Protein 6Q67 (pdb70)

Radius of gyration: 14.57 Å; Cα contacts (8 Å, |Δi|>4): 370; chains: 2; bounding box: 32×36×37 Å

Sequence (154 aa):
PVIAAPSMWTRPQIRDFKEKIRQDSDSVITVGRGEVVTVRVPTHEEGSYLFWEFATDNYDIGFGVYFEWTKPVLDEIVPVYRRDCHEEVYAGSHQYPGRGVYLLKFDNSYSLWRSKSVYYRVYYTRGLTIEAEPTELSYQDALEMLAESKPVST

InterPro domains:
  IPR009038 GOLD domain [PF13897] (240-371)
  IPR009038 GOLD domain [PS50866] (227-370)
  IPR036598 GOLD domain superfamily [SSF101576] (232-371)
  IPR052269 Golgi apparatus maintenance and PI4KB interaction protein [PTHR22973] (1-372)

Secondary structure (DSSP, 8-state):
---PPPEEEEES-HHHHHHHHHTSGGGEEEEPTT-EEEEEEEPPTT-SEEEEEEEESSS-EEEEEEEEE----EEEEEEEEEE-TTTSEEEEEEE--SSEEEEEEEE-TT-SS--EEEEEEEEEE-/--EEE---EE--HHHHHHHHTT-EEE--

Foldseek 3Di:
DDFDAKFKDWDQDQVVLQVVLVVDPVQKDKADALGKDKDKAWDDPQFFKKKKKKAWAPAWWWKFKWWFPVVTDIDGRGDTDTDHRNRIMMMIMTTDPDGTIMIIMTHNNVGHPDMIMMGMDMDGHD/DDDDDDDDDDDDPVNVVVCPVVDDDDDD

Organism: Sus scrofa (NCBI:txid9823)

Structure (mmCIF, N/CA/C/O backbone):
data_6Q67
#
_entry.id   6Q67
#
_cell.length_a   55.390
_cell.length_b   55.390
_cell.length_c   169.540
_cell.angle_alpha   90.00
_cell.angle_beta   90.00
_cell.angle_gamma   120.00
#
_symmetry.space_group_name_H-M   'P 31 2 1'
#
loop_
_entity.id
_entity.type
_entity.pdbx_description
1 polymer 'Peripherial benzodiazepine receptor associated protein'
2 polymer 3A
3 non-polymer beta-D-glucopyranose
#
loop_
_atom_site.group_PDB
_atom_site.id
_atom_site.type_symbol
_atom_site.label_atom_id
_atom_site.label_alt_id
_atom_site.label_comp_id
_atom_site.label_asym_id
_atom_site.label_entity_id
_atom_site.label_seq_id
_atom_site.pdbx_PDB_ins_code
_atom_site.Cartn_x
_atom_site.Cartn_y
_atom_site.Cartn_z
_atom_site.occupancy
_atom_site.B_iso_or_equiv
_atom_site.auth_seq_id
_atom_site.auth_comp_id
_atom_site.auth_asym_id
_atom_site.auth_atom_id
_atom_site.pdbx_PDB_model_num
ATOM 1 N N . PRO A 1 5 ? 21.070 7.194 23.671 1.00 114.57 367 PRO A N 1
ATOM 2 C CA . PRO A 1 5 ? 20.682 7.904 22.449 1.00 105.01 367 PRO A CA 1
ATOM 3 C C . PRO A 1 5 ? 21.564 9.125 22.141 1.00 104.66 367 PRO A C 1
ATOM 4 O O . PRO A 1 5 ? 22.454 9.462 22.922 1.00 102.94 367 PRO A O 1
ATOM 8 N N . VAL A 1 6 ? 21.334 9.752 20.989 1.00 100.82 368 VAL A N 1
ATOM 9 C CA . VAL A 1 6 ? 22.007 11.007 20.639 1.00 107.94 368 VAL A CA 1
ATOM 10 C C . VAL A 1 6 ? 21.089 11.876 19.778 1.00 98.73 368 VAL A C 1
ATOM 11 O O . VAL A 1 6 ? 20.348 11.369 18.938 1.00 96.34 368 VAL A O 1
ATOM 15 N N . ILE A 1 7 ? 21.146 13.185 19.990 1.00 93.05 369 ILE A N 1
ATOM 16 C CA . ILE A 1 7 ? 20.164 14.079 19.404 1.00 77.23 369 ILE A CA 1
ATOM 17 C C . ILE A 1 7 ? 20.821 15.073 18.463 1.00 82.60 369 ILE A C 1
ATOM 18 O O . ILE A 1 7 ? 21.875 15.640 18.762 1.00 77.32 369 ILE A O 1
ATOM 23 N N . ALA A 1 8 ? 20.187 15.271 17.314 1.00 74.56 370 ALA A N 1
ATOM 24 C CA . ALA A 1 8 ? 20.665 16.237 16.352 1.00 70.93 370 ALA A CA 1
ATOM 25 C C . ALA A 1 8 ? 20.176 17.609 16.747 1.00 73.66 370 ALA A C 1
ATOM 26 O O . ALA A 1 8 ? 19.091 17.748 17.317 1.00 68.82 370 ALA A O 1
ATOM 28 N N . ALA A 1 9 ? 20.977 18.622 16.449 1.00 66.73 371 ALA A N 1
ATOM 29 C CA . ALA A 1 9 ? 20.556 19.992 16.679 1.00 72.86 371 ALA A CA 1
ATOM 30 C C . ALA A 1 9 ? 19.392 20.333 15.746 1.00 74.60 371 ALA A C 1
ATOM 31 O O . ALA A 1 9 ? 19.328 19.831 14.621 1.00 72.44 371 ALA A O 1
ATOM 33 N N . PRO A 1 10 ? 18.440 21.148 16.227 1.00 72.74 372 PRO A N 1
ATOM 34 C CA . PRO A 1 10 ? 17.355 21.617 15.370 1.00 61.33 372 PRO A CA 1
ATOM 35 C C . PRO A 1 10 ? 17.836 22.720 14.463 1.00 64.01 372 PRO A C 1
ATOM 36 O O . PRO A 1 10 ? 18.913 23.265 14.696 1.00 60.64 372 PRO A O 1
ATOM 40 N N . SER A 1 11 ? 17.064 23.022 13.429 1.00 62.04 373 SER A N 1
ATOM 41 C CA . SER A 1 11 ? 17.341 24.179 12.592 1.00 57.63 373 SER A CA 1
ATOM 42 C C . SER A 1 11 ? 16.152 25.128 12.646 1.00 61.68 373 SER A C 1
ATOM 43 O O . SER A 1 11 ? 14.999 24.699 12.563 1.00 63.45 373 SER A O 1
ATOM 46 N N . MET A 1 12 ? 16.449 26.413 12.817 1.00 56.21 374 MET A N 1
ATOM 47 C CA . MET A 1 12 ? 15.428 27.441 12.991 1.00 64.22 374 MET A CA 1
ATOM 48 C C . MET A 1 12 ? 15.775 28.676 12.178 1.00 62.31 374 MET A C 1
ATOM 49 O O . MET A 1 12 ? 16.935 29.080 12.115 1.00 66.10 374 MET A O 1
ATOM 54 N N . TRP A 1 13 ? 14.756 29.289 11.586 1.00 57.99 375 TRP A N 1
ATOM 55 C CA . TRP A 1 13 ? 14.937 30.459 10.742 1.00 77.63 375 TRP A CA 1
ATOM 56 C C . TRP A 1 13 ? 13.656 31.271 10.807 1.00 73.90 375 TRP A C 1
ATOM 57 O O . TRP A 1 13 ? 12.614 30.755 11.216 1.00 71.26 375 TRP A O 1
ATOM 68 N N . THR A 1 14 ? 13.743 32.531 10.398 1.00 74.84 376 THR A N 1
ATOM 69 C CA . THR A 1 14 ? 12.582 33.392 10.279 1.00 69.58 376 THR A CA 1
ATOM 70 C C . THR A 1 14 ? 12.375 33.769 8.826 1.00 77.62 376 THR A C 1
ATOM 71 O O . THR A 1 14 ? 13.305 33.702 8.019 1.00 76.14 376 THR A O 1
ATOM 75 N N . ARG A 1 15 ? 11.149 34.147 8.492 1.00 69.97 377 ARG A N 1
ATOM 76 C CA . ARG A 1 15 ? 10.885 34.731 7.196 1.00 81.93 377 ARG A CA 1
ATOM 77 C C . ARG A 1 15 ? 9.893 35.891 7.322 1.00 88.12 377 ARG A C 1
ATOM 78 O O . ARG A 1 15 ? 9.082 35.926 8.253 1.00 76.73 377 ARG A O 1
ATOM 86 N N . PRO A 1 16 ? 9.984 36.862 6.395 1.00 90.90 378 PRO A N 1
ATOM 87 C CA . PRO A 1 16 ? 9.257 38.129 6.516 1.00 78.83 378 PRO A CA 1
ATOM 88 C C . PRO A 1 16 ? 7.740 38.111 6.252 1.00 77.80 378 PRO A C 1
ATOM 89 O O . PRO A 1 16 ? 7.107 39.067 6.698 1.00 74.44 378 PRO A O 1
ATOM 93 N N . GLN A 1 17 ? 7.145 37.120 5.581 1.00 76.17 379 GLN A N 1
ATOM 94 C CA . GLN A 1 17 ? 5.792 37.381 5.077 1.00 84.61 379 GLN A CA 1
ATOM 95 C C . GLN A 1 17 ? 4.759 36.837 6.035 1.00 76.55 379 GLN A C 1
ATOM 96 O O . GLN A 1 17 ? 4.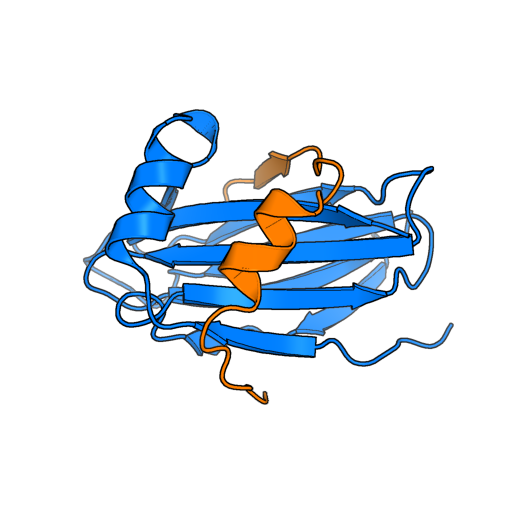175 35.770 5.830 1.00 78.51 379 GLN A O 1
ATOM 102 N N . ILE A 1 18 ? 4.413 37.692 6.988 1.00 80.08 380 ILE A N 1
ATOM 103 C CA . ILE A 1 18 ? 3.617 37.280 8.133 1.00 74.40 380 ILE A CA 1
ATOM 104 C C . ILE A 1 18 ? 2.130 37.381 7.833 1.00 77.82 380 ILE A C 1
ATOM 105 O O . ILE A 1 18 ? 1.352 36.485 8.178 1.00 78.97 380 ILE A O 1
ATOM 110 N N . ARG A 1 19 ? 1.741 38.470 7.176 1.00 80.89 381 ARG A N 1
ATOM 111 C CA . ARG A 1 19 ? 0.351 38.671 6.796 1.00 79.93 381 ARG A CA 1
ATOM 112 C C . ARG A 1 19 ? -0.100 37.512 5.923 1.00 77.01 381 ARG A C 1
ATOM 113 O O . ARG A 1 19 ? -1.137 36.900 6.182 1.00 80.06 381 ARG A O 1
ATOM 115 N N . ASP A 1 20 ? 0.693 37.197 4.904 1.00 78.20 382 ASP A N 1
ATOM 116 C CA . ASP A 1 20 ? 0.339 36.116 3.990 1.00 87.01 382 ASP A CA 1
ATOM 117 C C . ASP A 1 20 ? 0.245 34.799 4.758 1.00 80.17 382 ASP A C 1
ATOM 118 O O . ASP A 1 20 ? -0.762 34.089 4.664 1.00 79.78 382 ASP A O 1
ATOM 123 N N . PHE A 1 21 ? 1.283 34.480 5.529 1.00 82.71 383 PHE A N 1
ATOM 124 C CA . PHE A 1 21 ? 1.280 33.248 6.318 1.00 73.15 383 PHE A CA 1
ATOM 125 C C . PHE A 1 21 ? 0.002 33.148 7.134 1.00 70.44 383 PHE A C 1
ATOM 126 O O . PHE A 1 21 ? -0.691 32.136 7.093 1.00 75.26 383 PHE A O 1
ATOM 134 N N . LYS A 1 22 ? -0.342 34.212 7.845 1.00 73.06 384 LYS A N 1
ATOM 135 C CA . LYS A 1 22 ? -1.507 34.157 8.711 1.00 80.17 384 LYS A CA 1
ATOM 136 C C . LYS A 1 22 ? -2.778 33.949 7.894 1.00 84.11 384 LYS A C 1
ATOM 137 O O . LYS A 1 22 ? -3.625 33.139 8.269 1.00 81.77 384 LYS A O 1
ATOM 143 N N . GLU A 1 23 ? -2.891 34.640 6.760 1.00 89.12 385 GLU A N 1
ATOM 144 C CA . GLU A 1 23 ? -4.059 34.476 5.904 1.00 86.76 385 GLU A CA 1
ATOM 145 C C . GLU A 1 23 ? -4.183 33.017 5.470 1.00 79.67 385 GLU A C 1
ATOM 146 O O . GLU A 1 23 ? -5.253 32.425 5.600 1.00 80.96 385 GLU A O 1
ATOM 152 N N . LYS A 1 24 ? -3.089 32.429 4.987 1.00 78.92 386 LYS A N 1
ATOM 153 C CA . LYS A 1 24 ? -3.119 31.032 4.551 1.00 85.95 386 LYS A CA 1
ATOM 154 C C . LYS A 1 24 ? -3.571 30.136 5.709 1.00 87.76 386 LYS A C 1
ATOM 155 O O . LYS A 1 24 ? -4.506 29.346 5.560 1.00 86.97 386 LYS A O 1
ATOM 157 N N . ILE A 1 25 ? -2.921 30.285 6.864 1.00 87.31 387 ILE A N 1
ATOM 158 C CA . ILE A 1 25 ? -3.259 29.514 8.063 1.00 80.07 387 ILE A CA 1
ATOM 159 C C . ILE A 1 25 ? -4.727 29.651 8.433 1.00 91.55 387 ILE A C 1
ATOM 160 O O . ILE A 1 25 ? -5.380 28.685 8.831 1.00 93.56 387 ILE A O 1
ATOM 165 N N . ARG A 1 26 ? -5.229 30.873 8.320 1.00 95.25 388 ARG A N 1
ATOM 166 C CA . ARG A 1 26 ? -6.584 31.196 8.740 1.00 100.04 388 ARG A CA 1
ATOM 167 C C . ARG A 1 26 ? -7.643 30.570 7.831 1.00 107.62 388 ARG A C 1
ATOM 168 O O . ARG A 1 26 ? -8.830 30.596 8.155 1.00 106.37 388 ARG A O 1
ATOM 176 N N . GLN A 1 27 ? -7.212 29.973 6.718 1.00 105.32 389 GLN A N 1
ATOM 177 C CA . GLN A 1 27 ? -8.129 29.247 5.840 1.00 106.88 389 GLN A CA 1
ATOM 178 C C . GLN A 1 27 ? -8.429 27.874 6.441 1.00 112.21 389 GLN A C 1
ATOM 179 O O . GLN A 1 27 ? -9.148 27.069 5.852 1.00 117.68 389 GLN A O 1
ATOM 185 N N . ASP A 1 28 ? -7.842 27.611 7.607 1.00 109.10 390 ASP A N 1
ATOM 186 C CA . ASP A 1 28 ? -8.227 26.487 8.449 1.00 110.27 390 ASP A CA 1
ATOM 187 C C . ASP A 1 28 ? -8.382 27.003 9.885 1.00 119.59 390 ASP A C 1
ATOM 188 O O . ASP A 1 28 ? -7.511 27.720 10.386 1.00 115.17 390 ASP A O 1
ATOM 193 N N . SER A 1 29 ? -9.497 26.667 10.532 1.00 119.58 391 SER A N 1
ATOM 194 C CA . SER A 1 29 ? -9.808 27.212 11.857 1.00 125.87 391 SER A CA 1
ATOM 195 C C . SER A 1 29 ? -9.193 26.418 13.017 1.00 124.69 391 SER A C 1
ATOM 196 O O . SER A 1 29 ? -9.071 26.940 14.127 1.00 119.46 391 SER A O 1
ATOM 199 N N . ASP A 1 30 ? -8.789 25.174 12.764 1.00 126.43 392 ASP A N 1
ATOM 200 C CA . ASP A 1 30 ? -8.180 24.347 13.807 1.00 123.76 392 ASP A CA 1
ATOM 201 C C . ASP A 1 30 ? -6.684 24.630 13.917 1.00 115.44 392 ASP A C 1
ATOM 202 O O . ASP A 1 30 ? -5.999 24.059 14.762 1.00 116.78 392 ASP A O 1
ATOM 207 N N . SER A 1 31 ? -6.186 25.510 13.056 1.00 113.05 393 SER A N 1
ATOM 208 C CA . SER A 1 31 ? -4.775 25.885 13.058 1.00 107.00 393 SER A CA 1
ATOM 209 C C . SER A 1 31 ? -4.518 27.173 13.852 1.00 100.22 393 SER A C 1
ATOM 210 O O . SER A 1 31 ? -3.388 27.676 13.890 1.00 88.03 393 SER A O 1
ATOM 213 N N . VAL A 1 32 ? -5.567 27.707 14.476 1.00 100.13 394 VAL A N 1
ATOM 214 C CA . VAL A 1 32 ? -5.453 28.941 15.248 1.00 91.49 394 VAL A CA 1
ATOM 215 C C . VAL A 1 32 ? -5.788 28.684 16.713 1.00 93.82 394 VAL A C 1
ATOM 216 O O . VAL A 1 32 ? -6.892 28.256 17.048 1.00 99.52 394 VAL A O 1
ATOM 220 N N . ILE A 1 33 ? -4.802 28.939 17.569 1.00 88.75 395 ILE A N 1
ATOM 221 C CA . ILE A 1 33 ? -4.906 28.720 19.004 1.00 78.11 395 ILE A CA 1
ATOM 222 C C . ILE A 1 33 ? -4.985 30.057 19.728 1.00 83.61 395 ILE A C 1
ATOM 223 O O . ILE A 1 33 ? -4.323 31.020 19.337 1.00 83.64 395 ILE A O 1
ATOM 228 N N . THR A 1 34 ? -5.786 30.110 20.787 1.00 75.09 396 THR A N 1
ATOM 229 C CA . THR A 1 34 ? -5.779 31.250 21.690 1.00 77.22 396 THR A CA 1
ATOM 230 C C . THR A 1 34 ? -5.113 30.794 22.973 1.00 75.94 396 THR A C 1
ATOM 231 O O . THR A 1 34 ? -5.600 29.881 23.636 1.00 74.42 396 THR A O 1
ATOM 235 N N . VAL A 1 35 ? -3.979 31.396 23.301 1.00 73.17 397 VAL A N 1
ATOM 236 C CA . VAL A 1 35 ? -3.305 31.076 24.548 1.00 73.15 397 VAL A CA 1
ATOM 237 C C . VAL A 1 35 ? -3.724 32.098 25.595 1.00 75.31 397 VAL A C 1
ATOM 238 O O . VAL A 1 35 ? -3.459 33.290 25.445 1.00 75.70 397 VAL A O 1
ATOM 242 N N . GLY A 1 36 ? -4.386 31.628 26.647 1.00 78.52 398 GLY A N 1
ATOM 243 C CA . GLY A 1 36 ? -4.873 32.508 27.692 1.00 76.88 398 GLY A CA 1
ATOM 244 C C . GLY A 1 36 ? -3.759 33.220 28.423 1.00 78.14 398 GLY A C 1
ATOM 245 O O . GLY A 1 36 ? -2.602 32.803 28.375 1.00 81.16 398 GLY A O 1
ATOM 246 N N . ARG A 1 37 ? -4.106 34.308 29.099 1.00 86.96 399 ARG A N 1
ATOM 247 C CA . ARG A 1 37 ? -3.142 35.016 29.922 1.00 76.40 399 ARG A CA 1
ATOM 248 C C . ARG A 1 37 ? -2.670 34.070 31.012 1.00 69.80 399 ARG A C 1
ATOM 249 O O . ARG A 1 37 ? -3.466 33.324 31.577 1.00 66.87 399 ARG A O 1
ATOM 257 N N . GLY A 1 38 ? -1.363 34.065 31.249 1.00 65.78 400 GLY A N 1
ATOM 258 C CA . GLY A 1 38 ? -0.749 33.204 32.246 1.00 72.86 400 GLY A CA 1
ATOM 259 C C . GLY A 1 38 ? -0.761 31.704 31.983 1.00 74.50 400 GLY A C 1
ATOM 260 O O . GLY A 1 38 ? -0.454 30.910 32.880 1.00 79.53 400 GLY A O 1
ATOM 261 N N . GLU A 1 39 ? -1.071 31.309 30.755 1.00 67.52 401 GLU A N 1
ATOM 262 C CA . GLU A 1 39 ? -1.266 29.899 30.434 1.00 71.57 401 GLU A CA 1
ATOM 263 C C . GLU A 1 39 ? -0.281 29.379 29.399 1.00 77.57 401 GLU A C 1
ATOM 264 O O . GLU A 1 39 ? 0.383 30.142 28.677 1.00 71.49 401 GLU A O 1
ATOM 270 N N . VAL A 1 40 ? -0.187 28.056 29.362 1.00 73.08 402 VAL A N 1
ATOM 271 C CA . VAL A 1 40 ? 0.718 27.357 28.472 1.00 64.15 402 VAL A CA 1
ATOM 272 C C . VAL A 1 40 ? -0.002 26.270 27.715 1.00 75.41 402 VAL A C 1
ATOM 273 O O . VAL A 1 40 ? -0.565 25.364 28.324 1.00 65.65 402 VAL A O 1
ATOM 277 N N . VAL A 1 41 ? 0.035 26.354 26.386 1.00 66.60 403 VAL A N 1
ATOM 278 C CA . VAL A 1 41 ? -0.593 25.355 25.544 1.00 67.97 403 VAL A CA 1
ATOM 279 C C . VAL A 1 41 ? 0.483 24.436 24.971 1.00 74.07 403 VAL A C 1
ATOM 280 O O . VAL A 1 41 ? 1.455 24.907 24.381 1.00 75.18 403 VAL A O 1
ATOM 284 N N . THR A 1 42 ? 0.308 23.131 25.148 1.00 70.83 404 THR A N 1
ATOM 285 C CA . THR A 1 42 ? 1.255 22.158 24.623 1.00 74.46 404 THR A CA 1
ATOM 286 C C . THR A 1 42 ? 0.620 21.460 23.418 1.00 79.17 404 THR A C 1
ATOM 287 O O . THR A 1 42 ? -0.478 20.913 23.517 1.00 83.60 404 THR A O 1
ATOM 291 N N . VAL A 1 43 ? 1.296 21.529 22.272 1.00 77.12 405 VAL A N 1
ATOM 292 C CA . VAL A 1 43 ? 0.849 20.833 21.063 1.00 75.00 405 VAL A CA 1
ATOM 293 C C . VAL A 1 43 ? 1.647 19.540 20.917 1.00 76.11 405 VAL A C 1
ATOM 294 O O . VAL A 1 43 ? 2.873 19.572 20.786 1.00 70.69 405 VAL A O 1
ATOM 298 N N . ARG A 1 44 ? 0.939 18.410 20.954 1.00 79.41 406 ARG A N 1
ATOM 299 C CA . ARG A 1 44 ? 1.554 17.084 20.854 1.00 76.49 406 ARG A CA 1
ATOM 300 C C . ARG A 1 44 ? 1.567 16.605 19.408 1.00 68.16 406 ARG A C 1
ATOM 301 O O . ARG A 1 44 ? 0.509 16.347 18.828 1.00 72.48 406 ARG A O 1
ATOM 309 N N . VAL A 1 45 ? 2.760 16.505 18.827 1.00 73.84 407 VAL A N 1
ATOM 310 C CA . VAL A 1 45 ? 2.897 16.072 17.437 1.00 73.33 407 VAL A CA 1
ATOM 311 C C . VAL A 1 45 ? 3.648 14.751 17.395 1.00 73.84 407 VAL A C 1
ATOM 312 O O . VAL A 1 45 ? 4.878 14.729 17.510 1.00 67.21 407 VAL A O 1
ATOM 316 N N . PRO A 1 46 ? 2.913 13.646 17.186 1.00 80.58 408 PRO A N 1
ATOM 317 C CA . PRO A 1 46 ? 3.578 12.350 17.071 1.00 78.32 408 PRO A CA 1
ATOM 318 C C . PRO A 1 46 ? 4.398 12.278 15.796 1.00 74.68 408 PRO A C 1
ATOM 319 O O . PRO A 1 46 ? 4.071 12.933 14.804 1.00 69.11 408 PRO A O 1
ATOM 323 N N . THR A 1 47 ? 5.474 11.506 15.860 1.00 71.25 409 THR A N 1
ATOM 324 C CA . THR A 1 47 ? 6.315 11.250 14.717 1.00 67.85 409 THR A CA 1
ATOM 325 C C . THR A 1 47 ? 5.560 10.405 13.723 1.00 74.59 409 THR A C 1
ATOM 326 O O . THR A 1 47 ? 4.962 9.400 14.088 1.00 70.99 409 THR A O 1
ATOM 330 N N . HIS A 1 48 ? 5.582 10.817 12.463 1.00 77.39 410 HIS A N 1
ATOM 331 C CA . HIS A 1 48 ? 4.958 10.040 11.408 1.00 71.80 410 HIS A CA 1
ATOM 332 C C . HIS A 1 48 ? 5.827 8.845 11.068 1.00 76.39 410 HIS A C 1
ATOM 333 O O . HIS A 1 48 ? 7.054 8.927 11.105 1.00 78.65 410 HIS A O 1
ATOM 340 N N . GLU A 1 49 ? 5.194 7.732 10.729 1.00 83.25 411 GLU A N 1
ATOM 341 C CA . GLU A 1 49 ? 5.941 6.554 10.314 1.00 90.41 411 GLU A CA 1
ATOM 342 C C . GLU A 1 49 ? 6.607 6.773 8.952 1.00 88.30 411 GLU A C 1
ATOM 343 O O . GLU A 1 49 ? 7.685 6.241 8.683 1.00 88.12 411 GLU A O 1
ATOM 349 N N . GLU A 1 50 ? 5.971 7.587 8.115 1.00 83.17 412 GLU A N 1
ATOM 350 C CA . GLU A 1 50 ? 6.425 7.822 6.749 1.00 91.68 412 GLU A CA 1
ATOM 351 C C . GLU A 1 50 ? 7.416 8.976 6.689 1.00 81.87 412 GLU A C 1
ATOM 352 O O . GLU A 1 50 ? 7.728 9.455 5.606 1.00 89.50 412 GLU A O 1
ATOM 358 N N . GLY A 1 51 ? 7.910 9.435 7.836 1.00 80.79 413 GLY A N 1
ATOM 359 C CA . GLY A 1 51 ? 8.848 10.543 7.820 1.00 80.37 413 GLY A CA 1
ATOM 360 C C . GLY A 1 51 ? 9.942 10.472 8.863 1.00 61.99 413 GLY A C 1
ATOM 361 O O . GLY A 1 51 ? 9.866 9.715 9.822 1.00 83.71 413 GLY A O 1
ATOM 362 N N . SER A 1 52 ? 11.031 11.165 8.554 1.00 68.95 414 SER A N 1
ATOM 363 C CA . SER A 1 52 ? 12.201 11.288 9.406 1.00 67.75 414 SER A CA 1
ATOM 364 C C . SER A 1 52 ? 12.386 12.672 10.046 1.00 70.13 414 SER A C 1
ATOM 365 O O . SER A 1 52 ? 13.343 12.889 10.788 1.00 73.00 414 SER A O 1
ATOM 368 N N . TYR A 1 53 ? 11.507 13.618 9.728 1.00 72.24 415 TYR A N 1
ATOM 369 C CA . TYR A 1 53 ? 11.672 15.000 10.193 1.00 67.66 415 TYR A CA 1
ATOM 370 C C . TYR A 1 53 ? 10.374 15.633 10.624 1.00 68.59 415 TYR A C 1
ATOM 371 O O . TYR A 1 53 ? 9.311 15.355 10.067 1.00 67.68 415 TYR A O 1
ATOM 380 N N . LEU A 1 54 ? 10.499 16.518 11.604 1.00 65.15 416 LEU A N 1
ATOM 381 C CA . LEU A 1 54 ? 9.429 17.409 11.994 1.00 68.00 416 LEU A CA 1
ATOM 382 C C . LEU A 1 54 ? 9.750 18.776 11.458 1.00 64.18 416 LEU A C 1
ATOM 383 O O . LEU A 1 54 ? 10.887 19.239 11.553 1.00 63.80 416 LEU A O 1
ATOM 388 N N . PHE A 1 55 ? 8.728 19.426 10.928 1.00 58.92 417 PHE A N 1
ATOM 389 C CA . PHE A 1 55 ? 8.816 20.806 10.502 1.00 57.39 417 PHE A CA 1
ATOM 390 C C . PHE A 1 55 ? 7.732 21.594 11.194 1.00 64.72 417 PHE A C 1
ATOM 391 O O . PHE A 1 55 ? 6.596 21.120 11.262 1.00 65.44 417 PHE A O 1
ATOM 399 N N . TRP A 1 56 ? 8.058 22.788 11.686 1.00 58.22 418 TRP A N 1
ATOM 400 C CA . TRP A 1 56 ? 7.042 23.659 12.266 1.00 63.66 418 TRP A CA 1
ATOM 401 C C . TRP A 1 56 ? 7.157 25.090 11.750 1.00 57.92 418 TRP A C 1
ATOM 402 O O . TRP A 1 56 ? 8.255 25.586 11.502 1.00 58.75 418 TRP A O 1
ATOM 413 N N . GLU A 1 57 ? 6.008 25.747 11.621 1.00 57.64 419 GLU A N 1
ATOM 414 C CA . GLU A 1 57 ? 5.940 27.198 11.444 1.00 63.77 419 GLU A CA 1
ATOM 415 C C . GLU A 1 57 ? 4.927 27.806 12.394 1.00 55.41 419 GLU A C 1
ATOM 416 O O . GLU A 1 57 ? 3.915 27.177 12.701 1.00 59.10 419 GLU A O 1
ATOM 422 N N . PHE A 1 58 ? 5.172 29.028 12.847 1.00 46.83 420 PHE A N 1
ATOM 423 C CA . PHE A 1 58 ? 4.179 29.707 13.681 1.00 61.18 420 PHE A CA 1
ATOM 424 C C . PHE A 1 58 ? 4.347 31.223 13.750 1.00 56.66 420 PHE A C 1
ATOM 425 O O . PHE A 1 58 ? 5.424 31.759 13.510 1.00 64.14 420 PHE A O 1
ATOM 433 N N . ALA A 1 59 ? 3.269 31.903 14.126 1.00 56.67 421 ALA A N 1
ATOM 434 C CA . ALA A 1 59 ? 3.287 33.349 14.293 1.00 60.21 421 ALA A CA 1
ATOM 435 C C . ALA A 1 59 ? 2.213 33.779 15.280 1.00 64.49 421 ALA A C 1
ATOM 436 O O . ALA A 1 59 ? 1.300 33.010 15.603 1.00 64.28 421 ALA A O 1
ATOM 438 N N . THR A 1 60 ? 2.323 35.018 15.745 1.00 55.73 422 THR A N 1
ATOM 439 C CA . THR A 1 60 ? 1.310 35.598 16.617 1.00 68.87 422 THR A CA 1
ATOM 440 C C . THR A 1 60 ? 0.864 36.992 16.195 1.00 72.30 422 THR A C 1
ATOM 441 O O . THR A 1 60 ? 1.488 37.635 15.357 1.00 68.14 422 THR A O 1
ATOM 445 N N . ASP A 1 61 ? -0.223 37.449 16.806 1.00 77.35 423 ASP A N 1
ATOM 446 C CA . ASP A 1 61 ? -0.676 38.823 16.661 1.00 77.28 423 ASP A CA 1
ATOM 447 C C . ASP A 1 61 ? -0.189 39.726 17.789 1.00 77.18 423 ASP A C 1
ATOM 448 O O . ASP A 1 61 ? -0.361 39.429 18.977 1.00 83.97 423 ASP A O 1
ATOM 453 N N . ASN A 1 62 ? 0.477 40.798 17.380 1.00 72.69 424 ASN A N 1
ATOM 454 C CA . ASN A 1 62 ? 0.707 41.999 18.183 1.00 81.99 424 ASN A CA 1
ATOM 455 C C . ASN A 1 62 ? 1.442 41.834 19.499 1.00 78.43 424 ASN A C 1
ATOM 456 O O . ASN A 1 62 ? 1.528 42.802 20.243 1.00 93.06 424 ASN A O 1
ATOM 461 N N . TYR A 1 63 ? 2.106 40.704 19.717 1.00 73.20 425 TYR A N 1
ATOM 462 C CA . TYR A 1 63 ? 2.820 40.447 20.972 1.00 77.49 425 TYR A CA 1
ATOM 463 C C . TYR A 1 63 ? 3.640 39.179 20.826 1.00 71.46 425 TYR A C 1
ATOM 464 O O . TYR A 1 63 ? 3.266 38.273 20.084 1.00 70.46 425 TYR A O 1
ATOM 473 N N . ASP A 1 64 ? 4.711 39.067 21.603 1.00 70.16 426 ASP A N 1
ATOM 474 C CA . ASP A 1 64 ? 5.558 37.893 21.495 1.00 69.86 426 ASP A CA 1
ATOM 475 C C . ASP A 1 64 ? 4.902 36.734 22.228 1.00 65.48 426 ASP A C 1
ATOM 476 O O . ASP A 1 64 ? 3.797 36.859 22.754 1.00 65.43 426 ASP A O 1
ATOM 481 N N . ILE A 1 65 ? 5.565 35.589 22.202 1.00 68.87 427 ILE A N 1
ATOM 482 C CA . ILE A 1 65 ? 5.178 34.454 23.019 1.00 61.74 427 ILE A CA 1
ATOM 483 C C . ILE A 1 65 ? 6.410 33.596 23.202 1.00 70.03 427 ILE A C 1
ATOM 484 O O . ILE A 1 65 ? 7.306 33.600 22.348 1.00 63.35 427 ILE A O 1
ATOM 489 N N . GLY A 1 66 ? 6.462 32.866 24.312 1.00 58.39 428 GLY A N 1
ATOM 490 C CA . GLY A 1 66 ? 7.526 31.910 24.522 1.00 55.14 428 GLY A CA 1
ATOM 491 C C . GLY A 1 66 ? 7.282 30.690 23.661 1.00 62.78 428 GLY A C 1
ATOM 492 O O . GLY A 1 66 ? 6.154 30.204 23.597 1.00 65.43 428 GLY A O 1
ATOM 493 N N . PHE A 1 67 ? 8.326 30.197 22.996 1.00 61.69 429 PHE A N 1
ATOM 494 C CA . PHE A 1 67 ? 8.218 28.973 22.200 1.00 61.22 429 PHE A CA 1
ATOM 495 C C . PHE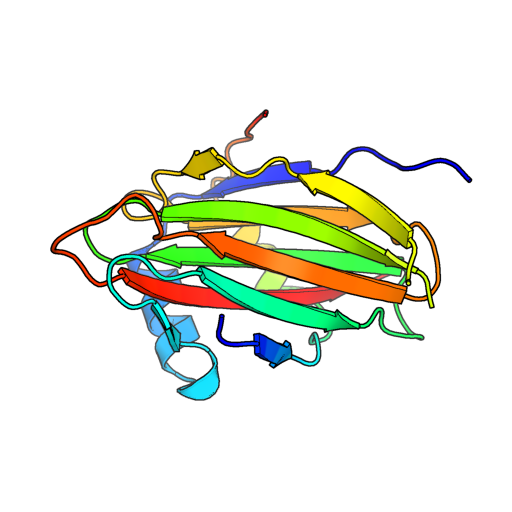 A 1 67 ? 9.375 28.042 22.482 1.00 61.27 429 PHE A C 1
ATOM 496 O O . PHE A 1 67 ? 10.521 28.476 22.585 1.00 58.24 429 PHE A O 1
ATOM 504 N N . GLY A 1 68 ? 9.072 26.754 22.582 1.00 63.18 430 GLY A N 1
ATOM 505 C CA . GLY A 1 68 ? 10.101 25.755 22.805 1.00 62.95 430 GLY A CA 1
ATOM 506 C C . GLY A 1 68 ? 9.633 24.381 22.383 1.00 59.08 430 GLY A C 1
ATOM 507 O O . GLY A 1 68 ? 8.463 24.185 22.073 1.00 54.62 430 GLY A O 1
ATOM 508 N N . VAL A 1 69 ? 10.549 23.423 22.389 1.00 58.74 431 VAL A N 1
ATOM 509 C CA . VAL A 1 69 ? 10.238 22.097 21.890 1.00 56.51 431 VAL A CA 1
ATOM 510 C C . VAL A 1 69 ? 10.921 21.006 22.676 1.00 58.42 431 VAL A C 1
ATOM 511 O O . VAL A 1 69 ? 12.123 21.075 22.957 1.00 57.90 431 VAL A O 1
ATOM 515 N N . TYR A 1 70 ? 10.140 19.977 22.973 1.00 50.98 432 TYR A N 1
ATOM 516 C CA . TYR A 1 70 ? 10.617 18.812 23.699 1.00 66.94 432 TYR A CA 1
ATOM 517 C C . TYR A 1 70 ? 10.236 17.561 22.931 1.00 63.88 432 TYR A C 1
ATOM 518 O O . TYR A 1 70 ? 9.303 17.574 22.115 1.00 63.66 432 TYR A O 1
ATOM 527 N N . PHE A 1 71 ? 10.954 16.479 23.209 1.00 71.16 433 PHE A N 1
ATOM 528 C CA . PHE A 1 71 ? 10.669 15.189 22.601 1.00 72.99 433 PHE A CA 1
ATOM 529 C C . PHE A 1 71 ? 10.376 14.135 23.674 1.00 79.12 433 PHE A C 1
ATOM 530 O O . PHE A 1 71 ? 11.193 13.896 24.560 1.00 74.33 433 PHE A O 1
ATOM 538 N N . GLU A 1 72 ? 9.203 13.512 23.566 1.00 86.67 434 GLU A N 1
ATOM 539 C CA . GLU A 1 72 ? 8.724 12.506 24.519 1.00 75.64 434 GLU A CA 1
ATOM 540 C C . GLU A 1 72 ? 8.811 11.087 23.953 1.00 85.83 434 GLU A C 1
ATOM 541 O O . GLU A 1 72 ? 8.053 10.705 23.055 1.00 81.83 434 GLU A O 1
ATOM 547 N N . TRP A 1 73 ? 9.722 10.304 24.514 1.00 90.51 435 TRP A N 1
ATOM 548 C CA . TRP A 1 73 ? 9.987 8.953 24.046 1.00 91.17 435 TRP A CA 1
ATOM 549 C C . TRP A 1 73 ? 8.857 7.956 24.312 1.00 97.77 435 TRP A C 1
ATOM 550 O O . TRP A 1 73 ? 8.407 7.798 25.449 1.00 99.67 435 TRP A O 1
ATOM 561 N N . THR A 1 74 ? 8.431 7.275 23.250 1.00 100.97 436 THR A N 1
ATOM 562 C CA . THR A 1 74 ? 7.410 6.233 23.328 1.00 108.78 436 THR A CA 1
ATOM 563 C C . THR A 1 74 ? 7.976 4.932 22.774 1.00 107.12 436 THR A C 1
ATOM 564 O O . THR A 1 74 ? 8.948 4.395 23.312 1.00 111.59 436 THR A O 1
ATOM 568 N N . LYS A 1 112 ? 7.082 10.158 34.405 1.00 100.87 474 LYS A N 1
ATOM 569 C CA . LYS A 1 112 ? 7.001 8.782 33.927 1.00 104.31 474 LYS A CA 1
ATOM 570 C C . LYS A 1 112 ? 7.789 8.569 32.620 1.00 118.81 474 LYS A C 1
ATOM 571 O O . LYS A 1 112 ? 8.567 7.618 32.532 1.00 120.76 474 LYS A O 1
ATOM 573 N N . PRO A 1 113 ? 7.593 9.442 31.601 1.00 118.09 475 PRO A N 1
ATOM 574 C CA . PRO A 1 113 ? 8.328 9.297 30.335 1.00 104.75 475 PRO A CA 1
ATOM 575 C C . PRO A 1 113 ? 9.636 10.081 30.274 1.00 99.96 475 PRO A C 1
ATOM 576 O O . PRO A 1 113 ? 9.927 10.872 31.169 1.00 110.11 475 PRO A O 1
ATOM 580 N N . VAL A 1 114 ? 10.381 9.899 29.190 1.00 89.52 476 VAL A N 1
ATOM 581 C CA . VAL A 1 114 ? 11.665 10.571 29.015 1.00 90.99 476 VAL A CA 1
ATOM 582 C C . VAL A 1 114 ? 11.497 11.781 28.113 1.00 93.56 476 VAL A C 1
ATOM 583 O O . VAL A 1 114 ? 10.812 11.705 27.092 1.00 95.66 476 VAL A O 1
ATOM 587 N N . LEU A 1 115 ? 12.137 12.886 28.480 1.00 85.72 477 LEU A N 1
ATOM 588 C CA . LEU A 1 115 ? 12.046 14.110 27.702 1.00 79.33 477 LEU A CA 1
ATOM 589 C C . LEU A 1 115 ? 13.419 14.643 27.337 1.00 83.20 477 LEU A C 1
ATOM 590 O O . LEU A 1 115 ? 14.312 14.713 28.179 1.00 76.98 477 LEU A O 1
ATOM 595 N N . ASP A 1 116 ? 13.585 15.007 26.070 1.00 77.07 478 ASP A N 1
ATOM 596 C CA . ASP A 1 116 ? 14.780 15.706 25.640 1.00 75.26 478 ASP A CA 1
ATOM 597 C C . ASP A 1 116 ? 14.390 17.103 25.207 1.00 72.63 478 ASP A C 1
ATOM 598 O O . ASP A 1 116 ? 13.263 17.340 24.778 1.00 71.55 478 ASP A O 1
ATOM 603 N N . GLU A 1 117 ? 15.323 18.033 25.340 1.00 71.66 479 GLU A N 1
ATOM 604 C CA . GLU A 1 117 ? 15.035 19.419 25.050 1.00 67.27 479 GLU A CA 1
ATOM 605 C C . GLU A 1 117 ? 15.593 19.739 23.671 1.00 60.36 479 GLU A C 1
ATOM 606 O O . GLU A 1 117 ? 16.794 19.945 23.504 1.00 67.01 479 GLU A O 1
ATOM 612 N N . ILE A 1 118 ? 14.706 19.813 22.688 1.00 68.27 480 ILE A N 1
ATOM 613 C CA . ILE A 1 118 ? 15.117 20.119 21.322 1.00 62.53 480 ILE A CA 1
ATOM 614 C C . ILE A 1 118 ? 15.358 21.616 21.168 1.00 60.28 480 ILE A C 1
ATOM 615 O O . ILE A 1 118 ? 16.460 22.046 20.817 1.00 63.56 480 ILE A O 1
ATOM 620 N N . VAL A 1 119 ? 14.347 22.407 21.521 1.00 58.95 481 VAL A N 1
ATOM 621 C CA . VAL A 1 119 ? 14.481 23.850 21.495 1.00 58.35 481 VAL A CA 1
ATOM 622 C C . VAL A 1 119 ? 14.147 24.389 22.870 1.00 62.43 481 VAL A C 1
ATOM 623 O O . VAL A 1 119 ? 13.088 24.078 23.422 1.00 62.26 481 VAL A O 1
ATOM 627 N N . PRO A 1 120 ? 15.001 25.276 23.396 1.00 65.56 482 PRO A N 1
ATOM 628 C CA . PRO A 1 120 ? 14.694 25.790 24.730 1.00 63.99 482 PRO A CA 1
ATOM 629 C C . PRO A 1 120 ? 13.551 26.771 24.655 1.00 67.26 482 PRO A C 1
ATOM 630 O O . PRO A 1 120 ? 13.437 27.472 23.653 1.00 71.61 482 PRO A O 1
ATOM 634 N N . VAL A 1 121 ? 12.716 26.825 25.683 1.00 61.66 483 VAL A N 1
ATOM 635 C CA . VAL A 1 121 ? 11.650 27.811 25.708 1.00 62.01 483 VAL A CA 1
ATOM 636 C C . VAL A 1 121 ? 12.260 29.201 25.902 1.00 70.08 483 VAL A C 1
ATOM 637 O O . VAL A 1 121 ? 13.001 29.450 26.850 1.00 77.12 483 VAL A O 1
ATOM 641 N N . TYR A 1 122 ? 11.947 30.090 24.968 1.00 71.85 484 TYR A N 1
ATOM 642 C CA . TYR A 1 122 ? 12.406 31.475 24.983 1.00 70.88 484 TYR A CA 1
ATOM 643 C C . TYR A 1 122 ? 11.332 32.309 24.301 1.00 76.08 484 TYR A C 1
ATOM 644 O O . TYR A 1 122 ? 10.671 31.831 23.372 1.00 66.00 484 TYR A O 1
ATOM 653 N N . ARG A 1 123 ? 11.167 33.550 24.750 1.00 68.40 485 ARG A N 1
ATOM 654 C CA . ARG A 1 123 ? 10.297 34.499 24.067 1.00 68.99 485 ARG A CA 1
ATOM 655 C C . ARG A 1 123 ? 10.834 34.835 22.669 1.00 69.53 485 ARG A C 1
ATOM 656 O O . ARG A 1 123 ? 12.009 35.157 22.486 1.00 71.14 485 ARG A O 1
ATOM 664 N N . ARG A 1 124 ? 9.945 34.739 21.691 1.00 58.53 486 ARG A N 1
ATOM 665 C CA . ARG A 1 124 ? 10.273 34.987 20.291 1.00 66.35 486 ARG A CA 1
ATOM 666 C C . ARG A 1 124 ? 9.442 36.122 19.742 1.00 69.19 486 ARG A C 1
ATOM 667 O O . ARG A 1 124 ? 8.228 36.116 19.945 1.00 67.73 486 ARG A O 1
ATOM 675 N N . ASP A 1 125 ? 10.033 37.037 18.966 1.00 72.86 487 ASP A N 1
ATOM 676 C CA . ASP A 1 125 ? 9.189 38.062 18.377 1.00 69.26 487 ASP A CA 1
ATOM 677 C C . ASP A 1 125 ? 8.654 37.461 17.096 1.00 77.98 487 ASP A C 1
ATOM 678 O O . ASP A 1 125 ? 9.117 37.768 15.992 1.00 81.36 487 ASP A O 1
ATOM 683 N N . CYS A 1 126 ? 7.563 36.723 17.259 1.00 72.42 488 CYS A N 1
ATOM 684 C CA . CYS A 1 126 ? 6.870 36.065 16.162 1.00 68.73 488 CYS A CA 1
ATOM 685 C C . CYS A 1 126 ? 5.598 36.820 15.814 1.00 73.81 488 CYS A C 1
ATOM 686 O O . CYS A 1 126 ? 4.744 36.319 15.080 1.00 75.95 488 CYS A O 1
ATOM 689 N N . HIS A 1 127 ? 5.422 37.971 16.452 1.00 74.51 489 HIS A N 1
ATOM 690 C CA . HIS A 1 127 ? 4.397 38.922 16.042 1.00 79.26 489 HIS A CA 1
ATOM 691 C C . HIS A 1 127 ? 4.902 39.779 14.884 1.00 68.05 489 HIS A C 1
ATOM 692 O O . HIS A 1 127 ? 4.104 40.290 14.102 1.00 71.41 489 HIS A O 1
ATOM 699 N N . GLU A 1 128 ? 6.220 39.976 14.839 1.00 77.50 490 GLU A N 1
ATOM 700 C CA . GLU A 1 128 ? 6.923 40.674 13.748 1.00 73.34 490 GLU A CA 1
ATOM 701 C C . GLU A 1 128 ? 7.342 39.812 12.529 1.00 78.03 490 GLU A C 1
ATOM 702 O O . GLU A 1 128 ? 7.281 40.275 11.385 1.00 81.58 490 GLU A O 1
ATOM 708 N N . GLU A 1 129 ? 7.817 38.591 12.775 1.00 79.51 491 GLU A N 1
ATOM 709 C CA . GLU A 1 129 ? 8.251 37.677 11.704 1.00 72.85 491 GLU A CA 1
ATOM 710 C C . GLU A 1 129 ? 7.645 36.285 11.883 1.00 67.05 491 GLU A C 1
ATOM 711 O O . GLU A 1 129 ? 7.202 35.936 12.973 1.00 75.93 491 GLU A O 1
ATOM 717 N N . VAL A 1 130 ? 7.598 35.503 10.811 1.00 69.21 492 VAL A N 1
ATOM 718 C CA . VAL A 1 130 ? 7.220 34.097 10.909 1.00 69.23 492 VAL A CA 1
ATOM 719 C C . VAL A 1 130 ? 8.415 33.302 11.423 1.00 75.47 492 VAL A C 1
ATOM 720 O O . VAL A 1 130 ? 9.510 33.413 10.886 1.00 80.19 492 VAL A O 1
ATOM 724 N N . TYR A 1 131 ? 8.204 32.524 12.479 1.00 67.06 493 TYR A N 1
ATOM 725 C CA . TYR A 1 131 ? 9.251 31.666 13.028 1.00 67.47 493 TYR A CA 1
ATOM 726 C C . TYR A 1 131 ? 9.018 30.252 12.559 1.00 61.78 493 TYR A C 1
ATOM 727 O O . TYR A 1 131 ? 7.873 29.822 12.413 1.00 61.08 493 TYR A O 1
ATOM 736 N N . ALA A 1 132 ? 10.099 29.528 12.310 1.00 56.91 494 ALA A N 1
ATOM 737 C CA . ALA A 1 132 ? 9.972 28.206 11.732 1.00 60.25 494 ALA A CA 1
ATOM 738 C C . ALA A 1 132 ? 11.169 27.354 12.056 1.00 58.78 494 ALA A C 1
ATOM 739 O O . ALA A 1 132 ? 12.208 27.860 12.477 1.00 61.72 494 ALA A O 1
ATOM 741 N N . GLY A 1 133 ? 11.026 26.049 11.869 1.00 59.97 495 GLY A N 1
ATOM 742 C CA . GLY A 1 133 ? 12.160 25.177 12.071 1.00 57.22 495 GLY A CA 1
ATOM 743 C C . GLY A 1 133 ? 11.954 23.727 11.705 1.00 60.08 495 GLY A C 1
ATOM 744 O O . GLY A 1 133 ? 10.859 23.288 11.322 1.00 58.72 495 GLY A O 1
ATOM 745 N N . SER A 1 134 ? 13.045 22.981 11.842 1.00 57.21 496 SER A N 1
ATOM 746 C CA . SER A 1 134 ? 13.050 21.555 11.581 1.00 64.85 496 SER A CA 1
ATOM 747 C C . SER A 1 134 ? 13.912 20.783 12.579 1.00 59.99 496 SER A C 1
ATOM 748 O O . SER A 1 134 ? 14.894 21.303 13.112 1.00 54.90 496 SER A O 1
ATOM 751 N N . HIS A 1 135 ? 13.542 19.533 12.820 1.00 56.37 497 HIS A N 1
ATOM 752 C CA . HIS A 1 135 ? 14.395 18.648 13.597 1.00 60.06 497 HIS A CA 1
ATOM 753 C C . HIS A 1 135 ? 14.263 17.229 13.081 1.00 63.49 497 HIS A C 1
ATOM 754 O O . HIS A 1 135 ? 13.157 16.731 12.875 1.00 66.61 497 HIS A O 1
ATOM 761 N N . GLN A 1 136 ? 15.400 16.582 12.878 1.00 57.81 498 GLN A N 1
ATOM 762 C CA . GLN A 1 136 ? 15.423 15.171 12.559 1.00 57.93 498 GLN A CA 1
ATOM 763 C C . GLN A 1 136 ? 14.928 14.299 13.709 1.00 72.21 498 GLN A C 1
ATOM 764 O O . GLN A 1 136 ? 15.382 14.447 14.848 1.00 64.40 498 GLN A O 1
ATOM 770 N N . TYR A 1 137 ?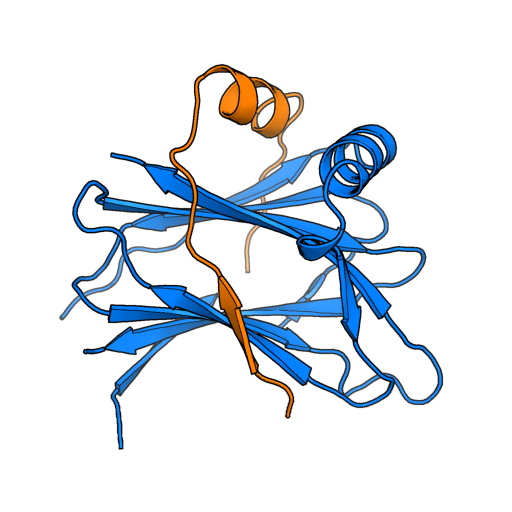 14.022 13.375 13.399 1.00 72.72 499 TYR A N 1
ATOM 771 C CA . TYR A 1 137 ? 13.494 12.458 14.396 1.00 58.29 499 TYR A CA 1
ATOM 772 C C . TYR A 1 137 ? 14.644 11.752 15.105 1.00 73.39 499 TYR A C 1
ATOM 773 O O . TYR A 1 137 ? 15.455 11.110 14.449 1.00 76.55 499 TYR A O 1
ATOM 782 N N . PRO A 1 138 ? 14.747 11.890 16.441 1.00 72.55 500 PRO A N 1
ATOM 783 C CA . PRO A 1 138 ? 15.674 11.019 17.178 1.00 76.55 500 PRO A CA 1
ATOM 784 C C . PRO A 1 138 ? 15.170 9.579 17.271 1.00 68.88 500 PRO A C 1
ATOM 785 O O . PRO A 1 138 ? 15.948 8.669 17.536 1.00 69.70 500 PRO A O 1
ATOM 789 N N . GLY A 1 139 ? 13.871 9.386 17.071 1.00 69.46 501 GLY A N 1
ATOM 790 C CA . GLY A 1 139 ? 13.274 8.065 17.121 1.0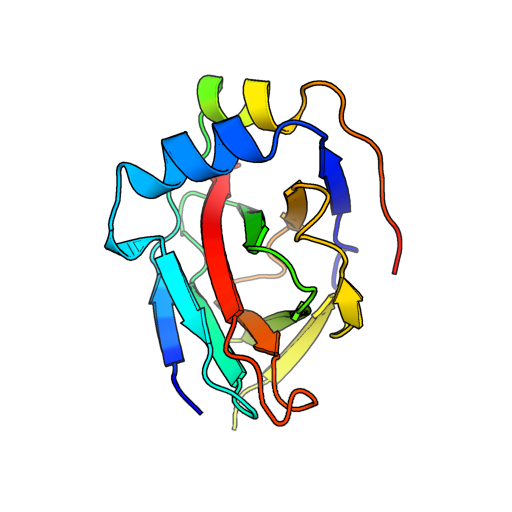0 62.98 501 GLY A CA 1
ATOM 791 C C . GLY A 1 139 ? 11.760 8.146 17.218 1.00 69.13 501 GLY A C 1
ATOM 792 O O . GLY A 1 139 ? 11.171 9.204 17.025 1.00 78.48 501 GLY A O 1
ATOM 793 N N . ARG A 1 140 ? 11.129 7.021 17.524 1.00 72.93 502 ARG A N 1
ATOM 794 C CA . ARG A 1 140 ? 9.683 6.961 17.674 1.00 76.11 502 ARG A CA 1
ATOM 795 C C . ARG A 1 140 ? 9.280 7.684 18.949 1.00 81.86 502 ARG A C 1
ATOM 796 O O . ARG A 1 140 ? 9.842 7.426 20.010 1.00 78.07 502 ARG A O 1
ATOM 804 N N . GLY A 1 141 ? 8.312 8.587 18.850 1.00 76.49 503 GLY A N 1
ATOM 805 C CA . GLY A 1 141 ? 7.891 9.330 20.012 1.00 79.11 503 GLY A CA 1
ATOM 806 C C . GLY A 1 141 ? 6.895 10.409 19.676 1.00 78.41 503 GLY A C 1
ATOM 807 O O . GLY A 1 141 ? 6.224 10.343 18.643 1.00 71.93 503 GLY A O 1
ATOM 808 N N . VAL A 1 142 ? 6.785 11.389 20.572 1.00 72.60 504 VAL A N 1
ATOM 809 C CA . VAL A 1 142 ? 5.894 12.523 20.371 1.00 75.11 504 VA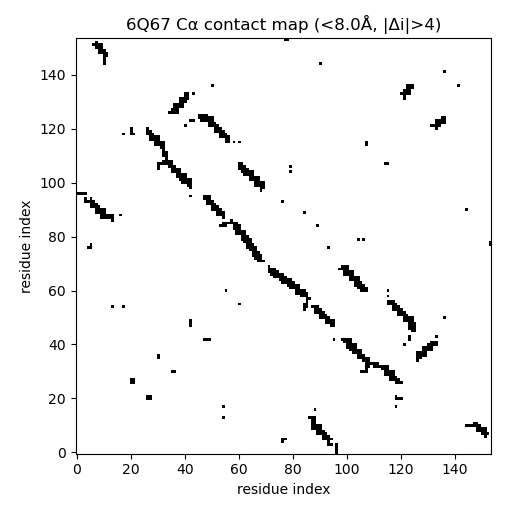L A CA 1
ATOM 810 C C . VAL A 1 142 ? 6.621 13.826 20.665 1.00 76.39 504 VAL A C 1
ATOM 811 O O . VAL A 1 142 ? 7.338 13.946 21.663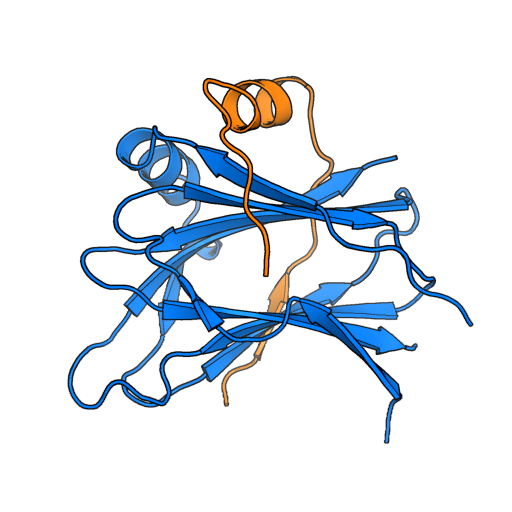 1.00 64.22 504 VAL A O 1
ATOM 815 N N . TYR A 1 143 ? 6.448 14.793 19.767 1.00 74.55 505 TYR A N 1
ATOM 816 C CA . TYR A 1 143 ? 7.047 16.107 19.935 1.00 69.19 505 TYR A CA 1
ATOM 817 C C . TYR A 1 143 ? 6.113 16.960 20.743 1.00 66.95 505 TYR A C 1
ATOM 818 O O . TYR A 1 143 ? 4.892 16.874 20.572 1.00 65.36 505 TYR A O 1
ATOM 827 N N . LEU A 1 144 ? 6.690 17.775 21.619 1.00 53.20 506 LEU A N 1
ATOM 828 C CA . LEU A 1 144 ? 5.905 18.703 22.420 1.00 69.79 506 LEU A CA 1
ATOM 829 C C . LEU A 1 144 ? 6.272 20.134 22.087 1.00 65.53 506 LEU A C 1
ATOM 830 O O . LEU A 1 144 ? 7.328 20.614 22.497 1.00 60.27 506 LEU A O 1
ATOM 835 N N . LEU A 1 145 ? 5.372 20.820 21.390 1.00 69.97 507 LEU A N 1
ATOM 836 C CA . LEU A 1 145 ? 5.526 22.240 21.111 1.00 63.77 507 LEU A CA 1
ATOM 837 C C . LEU A 1 145 ? 4.911 23.017 22.255 1.00 63.91 507 LEU A C 1
ATOM 838 O O . LEU A 1 145 ? 3.732 22.859 22.562 1.00 63.43 507 LEU A O 1
ATOM 843 N N . LYS A 1 146 ? 5.732 23.834 22.904 1.00 61.25 508 LYS A N 1
ATOM 844 C CA . LYS A 1 146 ? 5.288 24.619 24.036 1.00 65.65 508 LYS A CA 1
ATOM 845 C C . LYS A 1 146 ? 5.095 26.040 23.598 1.00 55.36 508 LYS A C 1
ATOM 846 O O . LYS A 1 146 ? 6.066 26.733 23.306 1.00 64.57 508 LYS A O 1
ATOM 852 N N . PHE A 1 147 ? 3.842 26.475 23.575 1.00 57.34 509 PHE A N 1
ATOM 853 C CA . PHE A 1 147 ? 3.542 27.884 23.407 1.00 55.58 509 PHE A CA 1
ATOM 854 C C . PHE A 1 147 ? 3.250 28.431 24.796 1.00 65.87 509 PHE A C 1
ATOM 855 O O . PHE A 1 147 ? 2.217 28.133 25.396 1.00 61.32 509 PHE A O 1
ATOM 863 N N . ASP A 1 148 ? 4.176 29.247 25.282 1.00 63.61 510 ASP A N 1
ATOM 864 C CA . ASP A 1 148 ? 4.243 29.601 26.682 1.00 59.77 510 ASP A CA 1
ATOM 865 C C . ASP A 1 148 ? 3.956 31.076 26.937 1.00 61.98 510 ASP A C 1
ATOM 866 O O . ASP A 1 148 ? 4.813 31.923 26.704 1.00 63.60 510 ASP A O 1
ATOM 871 N N . ASN A 1 149 ? 2.757 31.357 27.449 1.00 70.96 511 ASN A N 1
ATOM 872 C CA . ASN A 1 149 ? 2.299 32.709 27.784 1.00 67.18 511 ASN A CA 1
ATOM 873 C C . ASN A 1 149 ? 2.324 33.020 29.301 1.00 70.35 511 ASN A C 1
ATOM 874 O O . ASN A 1 149 ? 1.746 34.010 29.762 1.00 61.43 511 ASN A O 1
ATOM 879 N N . SER A 1 150 ? 2.917 32.130 30.077 1.00 69.05 512 SER A N 1
ATOM 880 C CA . SER A 1 150 ? 2.828 32.189 31.544 1.00 66.57 512 SER A CA 1
ATOM 881 C C . SER A 1 150 ? 3.316 33.494 32.202 1.00 66.22 512 SER A C 1
ATOM 882 O O . SER A 1 150 ? 2.960 33.780 33.343 1.00 77.52 512 SER A O 1
ATOM 885 N N . TYR A 1 151 ? 4.136 34.268 31.495 1.00 67.39 513 TYR A N 1
ATOM 886 C CA . TYR A 1 151 ? 4.670 35.536 32.017 1.00 62.90 513 TYR A CA 1
ATOM 887 C C . TYR A 1 151 ? 3.755 36.720 31.730 1.00 73.28 513 TYR A C 1
ATOM 888 O O . TYR A 1 151 ? 4.039 37.846 32.134 1.00 69.11 513 TYR A O 1
ATOM 897 N N . SER A 1 152 ? 2.683 36.466 30.987 1.00 79.60 514 SER A N 1
ATOM 898 C CA . SER A 1 152 ? 1.782 37.521 30.543 1.00 74.09 514 SER A CA 1
ATOM 899 C C . SER A 1 152 ? 0.583 37.631 31.470 1.00 73.06 514 SER A C 1
ATOM 900 O O . SER A 1 152 ? -0.282 36.758 31.482 1.00 77.32 514 SER A O 1
ATOM 903 N N . LEU A 1 153 ? 0.517 38.714 32.229 1.00 76.40 515 LEU A N 1
ATOM 904 C CA . LEU A 1 153 ? -0.602 38.924 33.132 1.00 73.19 515 LEU A CA 1
ATOM 905 C C . LEU A 1 153 ? -1.913 39.221 32.420 1.00 73.94 515 LEU A C 1
ATOM 906 O O . LEU A 1 153 ? -2.935 38.594 32.699 1.00 71.76 515 LEU A O 1
ATOM 911 N N . TRP A 1 154 ? -1.893 40.239 31.564 1.00 78.47 516 TRP A N 1
ATOM 912 C CA . TRP A 1 154 ? -3.124 40.774 30.987 1.00 77.06 516 TRP A CA 1
ATOM 913 C C . TRP A 1 154 ? -3.445 40.402 29.533 1.00 74.92 516 TRP A C 1
ATOM 914 O O . TRP A 1 154 ? -4.574 40.598 29.091 1.00 77.13 516 TRP A O 1
ATOM 925 N N . ARG A 1 155 ? -2.501 39.804 28.814 1.00 76.12 517 ARG A N 1
ATOM 926 C CA . ARG A 1 155 ? -2.667 39.623 27.366 1.00 74.36 517 ARG A CA 1
ATOM 927 C C . ARG A 1 155 ? -2.783 38.164 26.951 1.00 70.65 517 ARG A C 1
ATOM 928 O O . ARG A 1 155 ? -1.885 37.367 27.205 1.00 73.44 517 ARG A O 1
ATOM 936 N N . SER A 1 156 ? -3.897 37.826 26.310 1.00 72.17 518 SER A N 1
ATOM 937 C CA . SER A 1 156 ? -4.015 36.572 25.588 1.00 76.18 518 SER A CA 1
ATOM 938 C C . SER A 1 156 ? -3.070 36.618 24.398 1.00 72.06 518 SER A C 1
ATOM 939 O O . SER A 1 156 ? -2.557 37.681 24.063 1.00 67.50 518 SER A O 1
ATOM 942 N N . LYS A 1 157 ? -2.793 35.463 23.799 1.00 74.17 519 LYS A N 1
ATOM 943 C CA . LYS A 1 157 ? -2.002 35.418 22.575 1.00 67.07 519 LYS A CA 1
ATOM 944 C C . LYS A 1 157 ? -2.704 34.585 21.519 1.00 73.05 519 LYS A C 1
ATOM 945 O O . LYS A 1 157 ? -3.237 33.509 21.804 1.00 70.98 519 LYS A O 1
ATOM 951 N N . SER A 1 158 ? -2.701 35.107 20.297 1.00 70.19 520 SER A N 1
ATOM 952 C CA . SER A 1 158 ? -3.278 34.417 19.160 1.00 73.36 520 SER A CA 1
ATOM 953 C C . SER A 1 158 ? -2.163 33.755 18.385 1.00 74.58 520 SER A C 1
ATOM 954 O O . SER A 1 158 ? -1.298 34.432 17.841 1.00 70.02 520 SER A O 1
ATOM 957 N N . VAL A 1 159 ? -2.188 32.429 18.347 1.00 71.98 521 VAL A N 1
ATOM 958 C CA . VAL A 1 159 ? -1.118 31.666 17.734 1.00 75.18 521 VAL A CA 1
ATOM 959 C C . VAL A 1 159 ? -1.594 31.014 16.451 1.00 73.49 521 VAL A C 1
ATOM 960 O O . VAL A 1 159 ? -2.579 30.281 16.439 1.00 77.82 521 VAL A O 1
ATOM 964 N N . TYR A 1 160 ? -0.872 31.295 15.375 1.00 68.23 522 TYR A N 1
ATOM 965 C CA . TYR A 1 160 ? -1.085 30.642 14.087 1.00 75.29 522 TYR A CA 1
ATOM 966 C C . TYR A 1 160 ? 0.063 29.671 13.861 1.00 67.05 522 TYR A C 1
ATOM 967 O O . TYR A 1 160 ? 1.222 30.082 13.912 1.00 56.35 522 TYR A O 1
ATOM 976 N N . TYR A 1 161 ? -0.239 28.399 13.615 1.00 64.46 523 TYR A N 1
ATOM 977 C CA . TYR A 1 161 ? 0.825 27.405 13.480 1.00 65.36 523 TYR A CA 1
ATOM 978 C C . TYR A 1 161 ? 0.532 26.275 12.488 1.00 71.03 523 TYR A C 1
ATOM 979 O O . TYR A 1 161 ? -0.619 25.947 12.204 1.00 75.59 523 TYR A O 1
ATOM 988 N N . ARG A 1 162 ? 1.614 25.689 11.980 1.00 69.33 524 ARG A N 1
ATOM 989 C CA . ARG A 1 162 ? 1.572 24.508 11.132 1.00 71.22 524 ARG A CA 1
ATOM 990 C C . ARG A 1 162 ? 2.683 23.578 11.568 1.00 62.66 524 ARG A C 1
ATOM 991 O O . ARG A 1 162 ? 3.797 24.029 11.855 1.00 56.76 524 ARG A O 1
ATOM 999 N N . VAL A 1 163 ? 2.383 22.287 11.607 1.00 64.00 525 VAL A N 1
ATOM 1000 C CA . VAL A 1 163 ? 3.409 21.272 11.774 1.00 63.60 525 VAL A CA 1
ATOM 1001 C C . VAL A 1 163 ? 3.380 20.305 10.595 1.00 74.23 525 VAL A C 1
ATOM 1002 O O . VAL A 1 163 ? 2.311 19.954 10.095 1.00 73.89 525 VAL A O 1
ATOM 1006 N N . TYR A 1 164 ? 4.562 19.886 10.157 1.00 72.48 526 TYR A N 1
ATOM 1007 C CA . TYR A 1 164 ? 4.685 18.967 9.031 1.00 69.62 526 TYR A CA 1
ATOM 1008 C C . TYR A 1 164 ? 5.647 17.821 9.347 1.00 69.32 526 TYR A C 1
ATOM 1009 O O . TYR A 1 164 ? 6.434 17.896 10.298 1.00 69.89 526 TYR A O 1
ATOM 1018 N N . TYR A 1 165 ? 5.586 16.777 8.523 1.00 73.36 527 TYR A N 1
ATOM 1019 C CA . TYR A 1 165 ? 6.635 15.763 8.460 1.00 67.90 527 TYR A CA 1
ATOM 1020 C C . TYR A 1 165 ? 7.216 15.673 7.028 1.00 76.72 527 TYR A C 1
ATOM 1021 O O . TYR A 1 165 ? 6.556 16.056 6.066 1.00 74.31 527 TYR A O 1
ATOM 1030 N N . THR A 1 166 ? 8.450 15.187 6.898 1.00 66.29 528 THR A N 1
ATOM 1031 C CA . THR A 1 166 ? 9.064 14.963 5.597 1.00 69.90 528 THR A CA 1
ATOM 1032 C C . THR A 1 166 ? 10.190 13.946 5.712 1.00 75.05 528 THR A C 1
ATOM 1033 O O . THR A 1 166 ? 10.601 13.593 6.812 1.00 77.35 528 THR A O 1
ATOM 1037 N N . ARG A 1 167 ? 10.643 13.444 4.569 1.00 78.68 529 ARG A N 1
ATOM 1038 C CA . ARG A 1 167 ? 11.759 12.511 4.502 1.00 77.89 529 ARG A CA 1
ATOM 1039 C C . ARG A 1 167 ? 13.055 13.275 4.258 1.00 79.24 529 ARG A C 1
ATOM 1040 O O . ARG A 1 167 ? 14.128 12.684 4.150 1.00 85.43 529 ARG A O 1
ATOM 1048 N N . GLY B 2 1 ? -2.485 24.895 31.120 1.00 96.98 1 GLY B N 1
ATOM 1049 C CA . GLY B 2 1 ? -2.362 23.408 31.184 1.00 97.75 1 GLY B CA 1
ATOM 1050 C C . GLY B 2 1 ? -3.013 22.674 30.016 1.00 103.57 1 GLY B C 1
ATOM 1051 O O . GLY B 2 1 ? -3.005 21.441 29.985 1.00 107.19 1 GLY B O 1
ATOM 1052 N N . LEU B 2 2 ? -3.573 23.412 29.057 1.00 85.43 2 LEU B N 1
ATOM 1053 C CA . LEU B 2 2 ? -4.249 22.788 27.915 1.00 91.89 2 LEU B CA 1
ATOM 1054 C C . LEU B 2 2 ? -3.274 22.017 27.016 1.00 92.94 2 LEU B C 1
ATOM 1055 O O . LEU B 2 2 ? -2.122 22.421 26.839 1.00 86.75 2 LEU B O 1
ATOM 1060 N N . THR B 2 3 ? -3.762 20.913 26.446 1.00 90.38 3 THR B N 1
ATOM 1061 C CA . THR B 2 3 ? -2.955 20.029 25.606 1.00 86.18 3 THR B CA 1
ATOM 1062 C C . THR B 2 3 ? -3.709 19.634 24.332 1.00 86.94 3 THR B C 1
ATOM 1063 O O . THR B 2 3 ? -4.768 19.014 24.401 1.00 94.10 3 THR B O 1
ATOM 1067 N N . ILE B 2 4 ? -3.136 19.992 23.181 1.00 84.81 4 ILE B N 1
ATOM 1068 C CA . ILE B 2 4 ? -3.716 19.726 21.859 1.00 76.95 4 ILE B CA 1
ATOM 1069 C C . ILE B 2 4 ? -2.962 18.619 21.134 1.00 85.51 4 ILE B C 1
ATOM 1070 O O . ILE B 2 4 ? -1.745 18.508 21.277 1.00 81.71 4 ILE B O 1
ATOM 1075 N N . GLU B 2 5 ? -3.673 17.819 20.339 1.00 79.62 5 GLU B N 1
ATOM 1076 C CA . GLU B 2 5 ? -3.028 16.773 19.556 1.00 77.00 5 GLU B CA 1
ATOM 1077 C C . GLU B 2 5 ? -3.171 17.059 18.063 1.00 83.40 5 GLU B C 1
ATOM 1078 O O . GLU B 2 5 ? -4.275 17.097 17.514 1.00 72.33 5 GLU B O 1
ATOM 1084 N N . ALA B 2 6 ? -2.032 17.296 17.424 1.00 76.54 6 ALA B N 1
ATOM 1085 C CA . ALA B 2 6 ? -2.003 17.614 16.005 1.00 80.21 6 ALA B CA 1
ATOM 1086 C C . ALA B 2 6 ? -1.319 16.503 15.241 1.00 80.18 6 ALA B C 1
ATOM 1087 O O . ALA B 2 6 ? -0.304 15.962 15.681 1.00 87.15 6 ALA B O 1
ATOM 1089 N N . GLU B 2 7 ? -1.897 16.161 14.101 1.00 81.78 7 GLU B N 1
ATOM 1090 C CA . GLU B 2 7 ? -1.303 15.189 13.205 1.00 89.05 7 GLU B CA 1
ATOM 1091 C C . GLU B 2 7 ? -0.561 15.951 12.115 1.00 83.27 7 GLU B C 1
ATOM 1092 O O . GLU B 2 7 ? -1.172 16.703 11.360 1.00 84.79 7 GLU B O 1
ATOM 1098 N N . PRO B 2 8 ? 0.763 15.769 12.030 1.00 75.52 8 PRO B N 1
ATOM 1099 C CA . PRO B 2 8 ? 1.514 16.534 11.035 1.00 74.83 8 PRO B CA 1
ATOM 1100 C C . PRO B 2 8 ? 1.118 16.158 9.612 1.00 83.00 8 PRO B C 1
ATOM 1101 O O . PRO B 2 8 ? 0.677 15.035 9.367 1.00 84.23 8 PRO B O 1
ATOM 1105 N N . THR B 2 9 ? 1.297 17.097 8.691 1.00 77.47 9 THR B N 1
ATOM 1106 C CA . THR B 2 9 ? 0.949 16.898 7.293 1.00 82.83 9 THR B CA 1
ATOM 1107 C C . THR B 2 9 ? 2.216 16.735 6.462 1.00 77.47 9 THR B C 1
ATOM 1108 O O . THR B 2 9 ? 3.266 17.267 6.817 1.00 75.37 9 THR B O 1
ATOM 1112 N N . GLU B 2 10 ? 2.138 15.996 5.361 1.00 87.19 10 GLU B N 1
ATOM 1113 C CA . GLU B 2 10 ? 3.318 15.828 4.521 1.00 81.57 10 GLU B CA 1
ATOM 1114 C C . GLU B 2 10 ? 3.738 17.169 3.926 1.00 76.83 10 GLU B C 1
ATOM 1115 O O . GLU B 2 10 ? 2.938 17.867 3.296 1.00 76.84 10 GLU B O 1
ATOM 1121 N N . LEU B 2 11 ? 5.001 17.525 4.144 1.00 65.75 11 LEU B N 1
ATOM 1122 C CA . LEU B 2 11 ? 5.563 18.738 3.584 1.00 72.55 11 LEU B CA 1
ATOM 1123 C C . LEU B 2 11 ? 5.580 18.620 2.063 1.00 75.07 11 LEU B C 1
ATOM 1124 O O . LEU B 2 11 ? 5.955 17.575 1.539 1.00 66.08 11 LEU B O 1
ATOM 1129 N N . SER B 2 12 ? 5.184 19.689 1.374 1.00 73.35 12 SER B N 1
ATOM 1130 C CA . SER B 2 12 ? 5.044 19.684 -0.085 1.00 69.55 12 SER B CA 1
ATOM 1131 C C . SER B 2 12 ? 5.966 20.704 -0.706 1.00 77.42 12 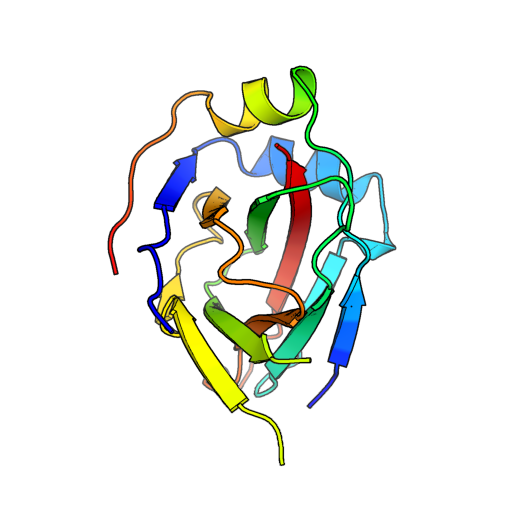SER B C 1
ATOM 1132 O O . SER B 2 12 ? 6.412 21.623 -0.029 1.00 81.02 12 SER B O 1
ATOM 1135 N N . TYR B 2 13 ? 6.245 20.548 -1.995 1.00 78.59 13 TYR B N 1
ATOM 1136 C CA . TYR B 2 13 ? 7.140 21.462 -2.682 1.00 71.68 13 TYR B CA 1
ATOM 1137 C C . TYR B 2 13 ? 6.593 22.875 -2.592 1.00 70.43 13 TYR B C 1
ATOM 1138 O O . TYR B 2 13 ? 7.357 23.819 -2.437 1.00 75.52 13 TYR B O 1
ATOM 1147 N N . GLN B 2 14 ? 5.275 23.017 -2.708 1.00 71.88 14 GLN B N 1
ATOM 1148 C CA . GLN B 2 14 ? 4.637 24.319 -2.549 1.00 83.82 14 GLN B CA 1
ATOM 1149 C C . GLN B 2 14 ? 4.944 24.902 -1.163 1.00 94.64 14 GLN B C 1
ATOM 1150 O O . GLN B 2 14 ? 5.486 26.007 -1.064 1.00 95.56 14 GLN B O 1
ATOM 1156 N N . ASP B 2 15 ? 4.596 24.164 -0.107 1.00 82.15 15 ASP B N 1
ATOM 1157 C CA . ASP B 2 15 ? 4.811 24.639 1.263 1.00 84.09 15 ASP B CA 1
ATOM 1158 C C . ASP B 2 15 ? 6.235 25.141 1.389 1.00 87.72 15 ASP B C 1
ATOM 1159 O O . ASP B 2 15 ? 6.466 26.314 1.684 1.00 87.44 15 ASP B O 1
ATOM 1164 N N . ALA B 2 16 ? 7.172 24.251 1.068 1.00 88.28 16 ALA B N 1
ATOM 1165 C CA . ALA B 2 16 ? 8.601 24.512 1.189 1.00 90.81 16 ALA B CA 1
ATOM 1166 C C . ALA B 2 16 ? 9.051 25.758 0.436 1.00 92.67 16 ALA B C 1
ATOM 1167 O O . ALA B 2 16 ? 10.050 26.372 0.813 1.00 97.87 16 ALA B O 1
ATOM 1169 N N . LEU B 2 17 ? 8.333 26.134 -0.619 1.00 83.04 17 LEU B N 1
ATOM 1170 C CA . LEU B 2 17 ? 8.719 27.312 -1.391 1.00 91.92 17 LEU B CA 1
ATOM 1171 C C . LEU B 2 17 ? 8.592 28.549 -0.538 1.00 86.93 17 LEU B C 1
ATOM 1172 O O . LEU B 2 17 ? 9.546 29.317 -0.392 1.00 84.68 17 LEU B O 1
ATOM 1177 N N . GLU B 2 18 ? 7.391 28.731 0.006 1.00 93.78 18 GLU B N 1
ATOM 1178 C CA . GLU B 2 18 ? 7.062 29.885 0.827 1.00 90.36 18 GLU B CA 1
ATOM 1179 C C . GLU B 2 18 ? 8.038 29.990 1.985 1.00 84.78 18 GL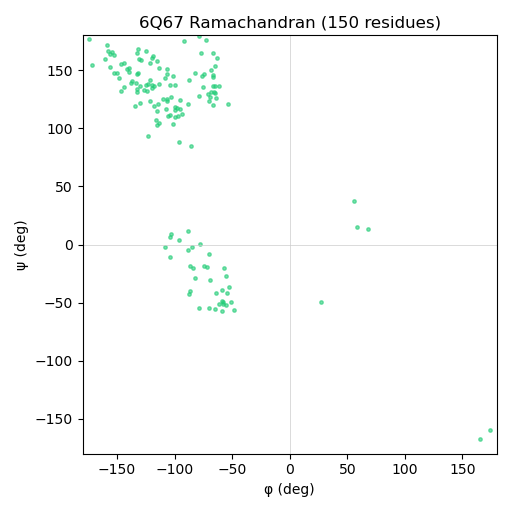U B C 1
ATOM 1180 O O . GLU B 2 18 ? 8.666 31.033 2.184 1.00 83.05 18 GLU B O 1
ATOM 1186 N N . MET B 2 19 ? 8.184 28.879 2.709 1.00 91.05 19 MET B N 1
ATOM 1187 C CA . MET B 2 19 ? 9.011 28.806 3.920 1.00 87.76 19 MET B CA 1
ATOM 1188 C C . MET B 2 19 ? 10.420 29.296 3.686 1.00 93.07 19 MET B C 1
ATOM 1189 O O . MET B 2 19 ? 11.069 29.865 4.565 1.00 90.09 19 MET B O 1
ATOM 1194 N N . LEU B 2 20 ? 10.913 28.999 2.498 1.00 95.46 20 LEU B N 1
ATOM 1195 C CA . LEU B 2 20 ? 12.270 29.346 2.139 1.00 95.73 20 LEU B CA 1
ATOM 1196 C C . LEU B 2 20 ? 12.408 30.782 1.637 1.00 96.43 20 LEU B C 1
ATOM 1197 O O . LEU B 2 20 ? 13.497 31.366 1.666 1.00 92.61 20 LEU B O 1
ATOM 1202 N N . ALA B 2 21 ? 11.303 31.367 1.197 1.00 102.24 21 ALA B N 1
ATOM 1203 C CA . ALA B 2 21 ? 11.390 32.651 0.530 1.00 102.31 21 ALA B CA 1
ATOM 1204 C C . ALA B 2 21 ? 11.857 33.717 1.530 1.00 104.31 21 ALA B C 1
ATOM 1205 O O . ALA B 2 21 ? 11.216 33.956 2.556 1.00 99.95 21 ALA B O 1
ATOM 1207 N N . GLU B 2 22 ? 12.995 34.336 1.211 1.00 105.42 22 GLU B N 1
ATOM 1208 C CA . GLU B 2 22 ? 13.619 35.361 2.052 1.00 103.58 22 GLU B CA 1
ATOM 1209 C C . GLU B 2 22 ? 13.897 34.886 3.494 1.00 107.14 22 GLU B C 1
ATOM 1210 O O . GLU B 2 22 ? 13.797 35.653 4.457 1.00 105.81 22 GLU B O 1
ATOM 1216 N N . SER B 2 23 ? 14.292 33.623 3.624 1.00 100.72 23 SER B N 1
ATOM 1217 C CA . SER B 2 23 ? 14.617 33.043 4.921 1.00 92.01 23 SER B CA 1
ATOM 1218 C C . SER B 2 23 ? 15.855 33.672 5.545 1.00 96.08 23 SER B C 1
ATOM 1219 O O . SER B 2 23 ? 16.863 33.883 4.868 1.00 97.20 23 SER B O 1
ATOM 1222 N N . LYS B 2 24 ? 15.775 33.950 6.843 1.00 92.34 24 LYS B N 1
ATOM 1223 C CA . LYS B 2 24 ? 16.933 34.392 7.606 1.00 91.03 24 LYS B CA 1
ATOM 1224 C C . LYS B 2 24 ? 17.113 33.421 8.774 1.00 94.30 24 LYS B C 1
ATOM 1225 O O . LYS B 2 24 ? 16.130 33.033 9.404 1.00 85.56 24 LYS B O 1
ATOM 1227 N N . PRO B 2 25 ? 18.365 33.028 9.076 1.00 100.64 25 PRO B N 1
ATOM 1228 C CA . PRO B 2 25 ? 18.529 32.039 10.151 1.00 93.40 25 PRO B CA 1
ATOM 1229 C C . PRO B 2 25 ? 18.284 32.578 11.574 1.00 101.04 25 PRO B C 1
ATOM 1230 O O . PRO B 2 25 ? 18.052 33.774 11.762 1.00 98.68 25 PRO B O 1
ATOM 1234 N N . VAL B 2 26 ? 18.352 31.673 12.553 1.00 97.06 26 VAL B N 1
ATOM 1235 C CA . VAL B 2 26 ? 18.157 31.983 13.976 1.00 103.16 26 VAL B CA 1
ATOM 1236 C C . VAL B 2 26 ? 18.934 30.986 14.833 1.00 109.73 26 VAL B C 1
ATOM 1237 O O . VAL B 2 26 ? 19.065 29.817 14.464 1.00 107.18 26 VAL B O 1
ATOM 1241 N N . SER B 2 27 ? 19.422 31.441 15.986 1.00 123.94 27 SER B N 1
ATOM 1242 C CA . SER B 2 27 ? 20.101 30.564 16.942 1.00 129.31 27 SER B CA 1
ATOM 1243 C C . SER B 2 27 ? 19.421 30.690 18.294 1.00 127.94 27 SER B C 1
ATOM 1244 O O . SER B 2 27 ? 18.606 31.591 18.506 1.00 129.11 27 SER B O 1
ATOM 1247 N N . THR B 2 28 ? 19.740 29.766 19.193 1.00 119.96 28 THR B N 1
ATOM 1248 C CA . THR B 2 28 ? 19.149 29.751 20.524 1.00 114.43 28 THR B CA 1
ATOM 1249 C C . THR B 2 28 ? 20.168 29.310 21.571 1.00 104.88 28 THR B C 1
ATOM 1250 O O . THR B 2 28 ? 20.054 29.646 22.747 1.00 99.75 28 THR B O 1
#

Nearest PDB structures (foldseek):
  6q67-assembly1_A  TM=1.008E+00  e=3.089E-28  Sus scrofa
  6hmv-assembly1_A  TM=9.983E-01  e=9.991E-26  Homo sapiens
  6q68-assembly1_C  TM=9.941E-01  e=1.032E-24  Bos taurus
  6hlt-assembly2_C  TM=9.867E-01  e=1.094E-24  Homo sapiens
  5lz1-assembly1_A  TM=1.002E+00  e=7.509E-24  Homo sapiens

Solvent-accessible surface area: 8297 Å² total; per-residue (Å²): 155,135,58,46,90,42,61,13,39,5,8,62,45,31,67,94,10,24,106,47,0,125,146,71,102,134,18,51,16,94,0,18,153,42,87,38,3,11,0,58,1,45,21,48,117,103,13,40,71,1,31,2,4,1,0,0,40,119,94,21,0,2,0,0,0,53,0,25,66,133,155,76,94,91,43,100,9,0,42,48,122,149,15,73,0,47,117,65,0,27,0,0,15,2,85,31,35,26,170,5,17,1,13,1,54,0,29,0,66,82,10,126,194,129,59,7,38,0,12,12,69,8,8,19,32,174,91,102,72,56,141,16,119,6,72,103,30,48,179,118,32,32,89,80,10,125,43,135,43,46,122,43,108,79

B-factor: mean 78.99, std 15.53, range [46.83, 156.03]